Protein AF-A0A728G4E5-F1 (afdb_monomer_lite)

Radius of gyration: 16.6 Å; chains: 1; bounding box: 41×27×41 Å

pLDDT: mean 95.1, std 6.21, range [53.16, 98.38]

Sequence (88 aa):
LPGEIKNGVFTPGGAGANPFVVPLIASASIKYPHMFINHNQQVSFKAYAEKIVMKEVTPLFNKGTMPTPQQFQLTIENIANKYLQNAS

InterPro domains:
  IPR005414 Guanine nucleotide exchange factor SopE [PR01593] (2-20)
  IPR005414 Guanine nucleotide exchange factor SopE [PR01593] (31-45)
  IPR005414 Guanine nucleotide exchange factor SopE [PR01593] (59-73)
  IPR016019 Guanine nucleotide exchange factor SopE, GEF domain [PF07487] (1-86)
  IPR035949 SopE-like, GEF domain superfamily [G3DSA:1.10.4120.10] (1-88)
  IPR035949 SopE-like, GEF domain superfamily [SSF81832] (1-87)

Structure (mmCIF, N/CA/C/O backbone):
data_AF-A0A728G4E5-F1
#
_entry.id   AF-A0A728G4E5-F1
#
loop_
_atom_site.group_PDB
_atom_site.id
_atom_site.type_symbol
_atom_site.label_atom_id
_atom_site.label_alt_id
_atom_site.label_comp_id
_atom_site.label_asym_id
_atom_site.label_entity_id
_atom_site.label_seq_id
_atom_site.pdbx_PDB_ins_code
_atom_site.Cartn_x
_atom_site.Cartn_y
_atom_site.Cartn_z
_atom_site.occupancy
_atom_site.B_iso_or_equiv
_atom_site.auth_seq_id
_atom_site.auth_comp_id
_atom_site.auth_asym_id
_atom_site.auth_atom_id
_atom_site.pdbx_PDB_model_num
ATOM 1 N N . LEU A 1 1 ? -11.994 -4.683 7.929 1.00 91.06 1 LEU A N 1
ATOM 2 C CA . LEU A 1 1 ? -10.878 -5.531 7.445 1.00 91.06 1 LEU A CA 1
ATOM 3 C C . LEU A 1 1 ? -10.871 -6.810 8.272 1.00 91.06 1 LEU A C 1
ATOM 5 O O . LEU A 1 1 ? -11.061 -6.689 9.476 1.00 91.06 1 LEU A O 1
ATOM 9 N N . PRO A 1 2 ? -10.698 -7.999 7.677 1.00 96.25 2 PRO A N 1
ATOM 10 C CA . PRO A 1 2 ? -10.460 -9.218 8.447 1.00 96.25 2 PRO A CA 1
ATOM 11 C C . PRO A 1 2 ? -9.083 -9.156 9.132 1.00 96.25 2 PRO A C 1
ATOM 13 O O . PRO A 1 2 ? -8.145 -8.557 8.596 1.00 96.25 2 PRO A O 1
ATOM 16 N N . GLY A 1 3 ? -8.958 -9.743 10.321 1.00 96.94 3 GLY A N 1
ATOM 17 C CA . GLY A 1 3 ? -7.742 -9.681 11.131 1.00 96.94 3 GLY A CA 1
ATOM 18 C C . GLY A 1 3 ? -7.915 -10.330 12.499 1.00 96.94 3 GLY A C 1
ATOM 19 O O . GLY A 1 3 ? -8.951 -10.931 12.778 1.00 96.94 3 GLY A O 1
ATOM 20 N N . GLU A 1 4 ? -6.903 -10.184 13.347 1.00 97.88 4 GLU A N 1
ATOM 21 C CA . GLU A 1 4 ? -6.851 -10.789 14.681 1.00 97.88 4 GLU A CA 1
ATOM 22 C C . GLU A 1 4 ? -6.583 -9.729 15.754 1.00 97.88 4 GLU A C 1
ATOM 24 O O . GLU A 1 4 ? -5.933 -8.717 15.490 1.00 97.88 4 GLU A O 1
ATOM 29 N N . ILE A 1 5 ? -7.054 -9.981 16.979 1.00 97.81 5 ILE A N 1
ATOM 30 C CA . ILE A 1 5 ? -6.702 -9.190 18.163 1.00 97.81 5 ILE A CA 1
ATOM 31 C C . ILE A 1 5 ? -5.714 -9.995 19.001 1.00 97.81 5 ILE A C 1
ATOM 33 O O . ILE A 1 5 ? -6.015 -11.116 19.409 1.00 97.81 5 ILE A O 1
ATOM 37 N N . LYS A 1 6 ? -4.551 -9.413 19.295 1.00 97.44 6 LYS A N 1
ATOM 38 C CA . LYS A 1 6 ? -3.554 -9.979 20.215 1.00 97.44 6 LYS A CA 1
ATOM 39 C C . LYS A 1 6 ? -3.166 -8.908 21.224 1.00 97.44 6 LYS A C 1
ATOM 41 O O . LYS A 1 6 ? -2.858 -7.785 20.838 1.00 97.44 6 LYS A O 1
ATOM 46 N N . ASN A 1 7 ? -3.220 -9.239 22.514 1.00 97.00 7 ASN A N 1
ATOM 47 C CA . ASN A 1 7 ? -2.904 -8.316 23.615 1.00 97.00 7 ASN A CA 1
ATOM 48 C C . ASN A 1 7 ? -3.669 -6.977 23.542 1.00 97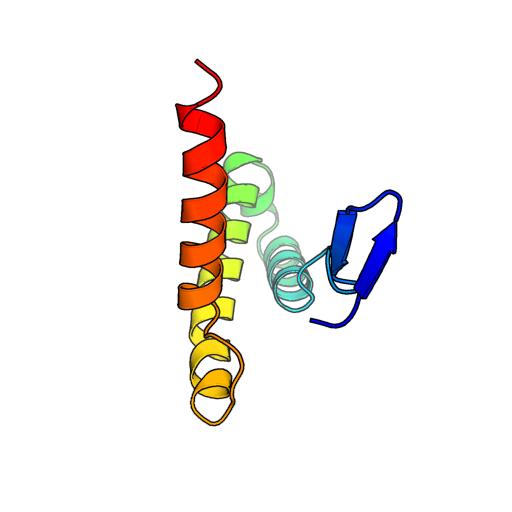.00 7 ASN A C 1
ATOM 50 O O . ASN A 1 7 ? -3.103 -5.916 23.781 1.00 97.00 7 ASN A O 1
ATOM 54 N N . GLY A 1 8 ? -4.951 -7.019 23.161 1.00 96.94 8 GLY A N 1
ATOM 55 C CA . GLY A 1 8 ? -5.795 -5.824 23.031 1.00 96.94 8 GLY A CA 1
ATOM 56 C C . GLY A 1 8 ? -5.551 -4.979 21.773 1.00 96.94 8 GLY A C 1
ATOM 57 O O . GLY A 1 8 ? -6.235 -3.977 21.586 1.00 96.94 8 GLY A O 1
ATOM 58 N N . VAL A 1 9 ? -4.633 -5.381 20.888 1.00 97.56 9 VAL A N 1
ATOM 59 C CA . VAL A 1 9 ? -4.331 -4.676 19.634 1.00 97.56 9 VAL A CA 1
ATOM 60 C C . VAL A 1 9 ? -4.897 -5.457 18.453 1.00 97.56 9 VAL A C 1
ATOM 62 O O . VAL A 1 9 ? -4.552 -6.621 18.247 1.00 97.56 9 VAL A O 1
ATOM 65 N N . PHE A 1 10 ? -5.775 -4.817 17.678 1.00 97.94 10 PHE A N 1
ATOM 66 C CA . PHE A 1 10 ? -6.275 -5.358 16.415 1.00 97.94 10 PHE A CA 1
ATOM 67 C C . PHE A 1 10 ? -5.257 -5.138 15.291 1.00 97.94 10 PHE A C 1
ATOM 69 O O . PHE A 1 10 ? -4.841 -4.005 15.048 1.00 97.94 10 PHE A O 1
ATOM 76 N N . THR A 1 11 ? -4.937 -6.199 14.552 1.00 97.38 11 THR A N 1
ATOM 77 C CA . THR A 1 11 ? -4.049 -6.155 13.385 1.00 97.38 11 THR A CA 1
ATOM 78 C C . THR A 1 11 ? -4.772 -6.722 12.159 1.00 97.38 11 THR A C 1
ATOM 80 O O . THR A 1 11 ? -5.197 -7.882 12.186 1.00 97.38 11 THR A O 1
ATOM 83 N N . PRO A 1 12 ? -4.909 -5.954 11.058 1.00 97.50 12 PRO A N 1
ATOM 84 C CA . PRO A 1 12 ? -5.456 -6.473 9.807 1.00 97.50 12 PRO A CA 1
ATOM 85 C C . PRO A 1 12 ? -4.614 -7.641 9.275 1.00 97.50 12 PRO A C 1
ATOM 87 O O . PRO A 1 12 ? -3.402 -7.508 9.133 1.00 97.50 12 PRO A O 1
ATOM 90 N N . GLY A 1 13 ? -5.247 -8.757 8.902 1.00 96.88 13 GLY A N 1
ATOM 91 C CA . GLY A 1 13 ? -4.535 -9.932 8.373 1.00 96.88 13 GLY A CA 1
ATOM 92 C C . GLY A 1 13 ? -3.876 -9.685 7.010 1.00 96.88 13 GLY A C 1
ATOM 93 O O . GLY A 1 13 ? -2.928 -10.368 6.645 1.00 96.88 13 GLY A O 1
ATOM 94 N N . GLY A 1 14 ? -4.356 -8.677 6.273 1.00 95.56 14 GLY A N 1
ATOM 95 C CA . GLY A 1 14 ? -3.756 -8.215 5.018 1.00 95.56 14 GLY A CA 1
ATOM 96 C C . GLY A 1 14 ? -2.646 -7.171 5.183 1.00 95.56 14 GLY A C 1
ATOM 97 O O . GLY A 1 14 ? -2.191 -6.626 4.181 1.00 95.56 14 GLY A O 1
ATOM 98 N N . ALA A 1 15 ? -2.239 -6.831 6.411 1.00 94.94 15 ALA A N 1
ATOM 99 C CA . ALA A 1 15 ? -1.124 -5.914 6.631 1.00 94.94 15 ALA A CA 1
ATOM 100 C C . ALA A 1 15 ? 0.191 -6.553 6.154 1.00 94.94 15 ALA A C 1
ATOM 102 O O . ALA A 1 15 ? 0.542 -7.657 6.564 1.00 94.94 15 ALA A O 1
ATOM 103 N N . GLY A 1 16 ? 0.922 -5.858 5.282 1.00 95.31 16 GLY A N 1
ATOM 104 C CA . GLY A 1 16 ? 2.137 -6.382 4.665 1.00 95.31 16 GLY A CA 1
ATOM 105 C C . GLY A 1 16 ? 2.447 -5.704 3.334 1.00 95.31 16 GLY A C 1
ATOM 106 O O . GLY A 1 16 ? 2.139 -4.529 3.132 1.00 95.31 16 GLY A O 1
ATOM 107 N N . ALA A 1 17 ? 3.076 -6.445 2.421 1.00 94.88 17 ALA A N 1
ATOM 108 C CA . ALA A 1 17 ? 3.415 -5.942 1.094 1.00 94.88 17 ALA A CA 1
ATOM 109 C C . ALA A 1 17 ? 2.159 -5.725 0.233 1.00 94.88 17 ALA A C 1
ATOM 111 O O . ALA A 1 17 ? 1.301 -6.600 0.142 1.00 94.88 17 ALA A O 1
ATOM 112 N N . ASN A 1 18 ? 2.076 -4.576 -0.445 1.00 96.25 18 ASN A N 1
ATOM 113 C CA . ASN A 1 18 ? 0.986 -4.300 -1.377 1.00 96.25 18 ASN A CA 1
ATOM 114 C C . ASN A 1 18 ? 1.137 -5.181 -2.639 1.00 96.25 18 ASN A C 1
ATOM 116 O O . ASN A 1 18 ? 2.117 -5.007 -3.375 1.00 96.25 18 ASN A O 1
ATOM 120 N N . PRO A 1 19 ? 0.177 -6.080 -2.932 1.00 96.69 19 PRO A N 1
ATOM 121 C CA . PRO A 1 19 ? 0.295 -7.048 -4.023 1.00 96.69 19 PRO A CA 1
ATOM 122 C C . PRO A 1 19 ? 0.321 -6.404 -5.416 1.00 96.69 19 PRO A C 1
ATOM 124 O O . PRO A 1 19 ? 0.789 -7.031 -6.361 1.00 96.69 19 PRO A O 1
ATOM 127 N N . PHE A 1 20 ? -0.132 -5.155 -5.558 1.00 97.44 20 PHE A N 1
ATOM 128 C CA . PHE A 1 20 ? -0.120 -4.428 -6.830 1.00 97.44 20 PHE A CA 1
ATOM 129 C C . PHE A 1 20 ? 1.172 -3.634 -7.051 1.00 97.44 20 PHE A C 1
ATOM 131 O O . PHE A 1 20 ? 1.563 -3.397 -8.189 1.00 97.44 20 PHE A O 1
ATOM 138 N N . VAL A 1 21 ? 1.867 -3.241 -5.980 1.00 97.62 21 VAL A N 1
ATOM 139 C CA . VAL A 1 21 ? 3.101 -2.440 -6.075 1.00 97.62 21 VAL A CA 1
ATOM 140 C C . VAL A 1 21 ? 4.306 -3.319 -6.399 1.00 97.62 21 VAL A C 1
ATOM 142 O O . VAL A 1 21 ? 5.141 -2.941 -7.218 1.00 97.62 21 VAL A O 1
ATOM 145 N N . VAL A 1 22 ? 4.383 -4.510 -5.799 1.00 95.88 22 VAL A N 1
ATOM 146 C CA . VAL A 1 22 ? 5.487 -5.462 -6.007 1.00 95.88 22 VAL A CA 1
ATOM 147 C C . VAL A 1 22 ? 5.745 -5.763 -7.494 1.00 95.88 22 VAL A C 1
ATOM 149 O O . VAL A 1 22 ? 6.881 -5.559 -7.930 1.00 95.88 22 VAL A O 1
ATOM 152 N N . PRO A 1 23 ? 4.753 -6.184 -8.308 1.00 97.25 23 PRO A N 1
ATOM 153 C CA . PRO A 1 23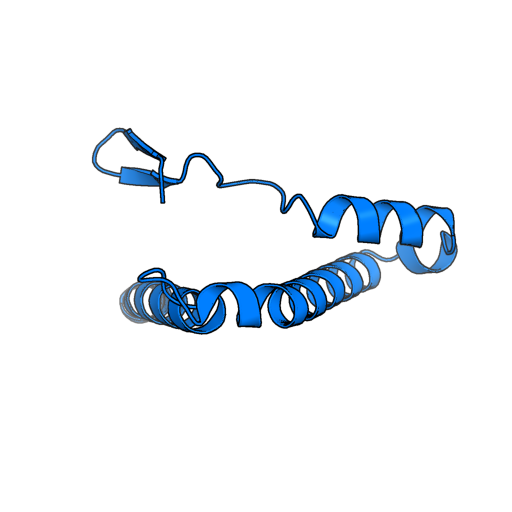 ? 4.996 -6.491 -9.717 1.00 97.25 23 PRO A CA 1
ATOM 154 C C . PRO A 1 23 ? 5.379 -5.257 -10.544 1.00 97.25 23 PRO A C 1
ATOM 156 O O . PRO A 1 23 ? 6.188 -5.380 -11.465 1.00 97.25 23 PRO A O 1
ATOM 159 N N . LEU A 1 24 ? 4.860 -4.068 -10.210 1.00 97.38 24 LEU A N 1
ATOM 160 C CA . LEU A 1 24 ? 5.217 -2.821 -10.897 1.00 97.38 24 LEU A CA 1
ATOM 161 C C . LEU A 1 24 ? 6.691 -2.476 -10.683 1.00 97.38 24 LEU A C 1
ATOM 163 O O . LEU A 1 24 ? 7.411 -2.212 -11.645 1.00 97.38 24 LEU A O 1
ATOM 167 N N . ILE A 1 25 ? 7.150 -2.528 -9.432 1.00 97.75 25 ILE A N 1
ATOM 168 C CA . ILE A 1 25 ? 8.537 -2.218 -9.080 1.00 97.75 25 ILE A CA 1
ATOM 169 C C . ILE A 1 25 ? 9.494 -3.277 -9.620 1.00 97.75 25 ILE A C 1
ATOM 171 O O . ILE A 1 25 ? 10.515 -2.913 -10.197 1.00 97.75 25 ILE A O 1
ATOM 175 N N . ALA A 1 26 ? 9.156 -4.564 -9.507 1.00 97.38 26 ALA A N 1
ATOM 176 C CA . ALA A 1 26 ? 9.980 -5.644 -10.044 1.00 97.38 26 ALA A CA 1
ATOM 177 C C . ALA A 1 26 ? 10.134 -5.545 -11.571 1.00 97.38 26 ALA A C 1
ATOM 179 O O . ALA A 1 26 ? 11.238 -5.641 -12.100 1.00 97.38 26 ALA A O 1
ATOM 180 N N . SER A 1 27 ? 9.040 -5.291 -12.291 1.00 98.00 27 SER A N 1
ATOM 181 C CA . SER A 1 27 ? 9.091 -5.150 -13.751 1.00 98.00 27 SER A CA 1
ATOM 182 C C . SER A 1 27 ? 9.883 -3.908 -14.170 1.00 98.00 27 SER A C 1
ATOM 184 O O . SER A 1 27 ? 10.689 -3.962 -15.101 1.00 98.00 27 SER A O 1
ATOM 186 N N . ALA A 1 28 ? 9.685 -2.785 -13.472 1.00 97.62 28 ALA A N 1
ATOM 187 C CA . ALA A 1 28 ? 10.392 -1.542 -13.755 1.00 97.62 28 ALA A CA 1
ATOM 188 C C . ALA A 1 28 ? 11.895 -1.644 -13.459 1.00 97.62 28 ALA A C 1
ATOM 190 O O . ALA A 1 28 ? 12.692 -1.128 -14.241 1.00 97.62 28 ALA A O 1
ATOM 191 N N . SER A 1 29 ? 12.294 -2.337 -12.389 1.00 97.62 29 SER A N 1
ATOM 192 C CA . SER A 1 29 ? 13.705 -2.509 -12.034 1.00 97.62 29 SER A CA 1
ATOM 193 C C . SER A 1 29 ? 14.445 -3.437 -12.994 1.00 97.62 29 SER A C 1
ATOM 195 O O . SER A 1 29 ? 15.589 -3.155 -13.338 1.00 97.62 29 SER A O 1
ATOM 197 N N . ILE A 1 30 ? 13.787 -4.483 -13.504 1.00 98.19 30 ILE A N 1
ATOM 198 C CA . ILE A 1 30 ? 14.347 -5.348 -14.554 1.00 98.19 30 ILE A CA 1
ATOM 199 C C . ILE A 1 30 ? 14.541 -4.559 -15.853 1.00 98.19 30 ILE A C 1
ATOM 201 O O . ILE A 1 30 ? 15.564 -4.699 -16.520 1.00 98.19 30 ILE A O 1
ATOM 205 N N . LYS A 1 31 ? 13.569 -3.714 -16.219 1.00 98.38 31 LYS A N 1
ATOM 206 C CA . LYS A 1 31 ? 13.604 -2.954 -17.475 1.00 98.38 31 LYS A CA 1
ATOM 207 C C . LYS A 1 31 ? 14.563 -1.760 -17.435 1.00 98.38 31 LYS A C 1
ATOM 209 O O . LYS A 1 31 ? 15.190 -1.451 -18.445 1.00 98.38 31 LYS A O 1
ATOM 214 N N . TYR A 1 32 ? 14.678 -1.088 -16.290 1.00 97.56 32 TYR A N 1
ATOM 215 C CA . TYR A 1 32 ? 15.471 0.134 -16.117 1.00 97.56 32 TYR A CA 1
ATOM 216 C C . TYR A 1 32 ? 16.421 0.037 -14.912 1.00 97.56 32 TYR A C 1
ATOM 218 O O . TYR A 1 32 ? 16.354 0.876 -14.013 1.00 97.56 32 TYR A O 1
ATOM 226 N N . PRO A 1 33 ? 17.340 -0.943 -14.870 1.00 96.62 33 PRO A N 1
ATOM 227 C CA . PRO A 1 33 ? 18.115 -1.253 -13.664 1.00 96.62 33 PRO A CA 1
ATOM 228 C C . PRO A 1 33 ? 18.935 -0.067 -13.138 1.00 96.62 33 PRO A C 1
ATOM 230 O O . PRO A 1 33 ? 19.022 0.138 -11.931 1.00 96.62 33 PRO A O 1
ATOM 233 N N . HIS A 1 34 ? 19.462 0.775 -14.032 1.00 96.88 34 HIS A N 1
ATOM 234 C CA . HIS A 1 34 ? 20.245 1.962 -13.671 1.00 96.88 34 HIS A CA 1
ATOM 235 C C . HIS A 1 34 ? 19.444 3.017 -12.885 1.00 96.88 34 HIS A C 1
ATOM 237 O O . HIS A 1 34 ? 20.023 3.746 -12.085 1.00 96.88 34 HIS A O 1
ATOM 243 N N . MET A 1 35 ? 18.119 3.071 -13.060 1.00 96.38 35 MET A N 1
ATOM 244 C CA . MET A 1 35 ? 17.234 3.984 -12.323 1.00 96.38 35 MET A CA 1
ATOM 245 C C . MET A 1 35 ? 16.925 3.487 -10.902 1.00 96.38 35 MET A C 1
ATOM 247 O O . MET A 1 35 ? 16.409 4.243 -10.085 1.00 96.38 35 MET A O 1
ATOM 251 N N . PHE A 1 36 ? 17.225 2.223 -10.591 1.00 96.81 36 PHE A N 1
ATOM 252 C CA . PHE A 1 36 ? 16.915 1.586 -9.308 1.00 96.81 36 PHE A CA 1
ATOM 253 C C . PHE A 1 36 ? 18.159 1.344 -8.447 1.00 96.81 36 PHE A C 1
ATOM 255 O O . PHE A 1 36 ? 18.085 0.601 -7.478 1.00 96.81 36 PHE A O 1
ATOM 262 N N . ILE A 1 37 ? 19.302 1.968 -8.741 1.00 95.75 37 ILE A N 1
ATOM 263 C CA . ILE A 1 37 ? 20.508 1.853 -7.899 1.00 95.75 37 ILE A CA 1
ATOM 264 C C . ILE A 1 37 ? 20.385 2.747 -6.659 1.00 95.75 37 ILE A C 1
ATOM 266 O O . ILE A 1 37 ? 20.701 2.337 -5.544 1.00 95.75 37 ILE A O 1
ATOM 270 N N . ASN A 1 38 ? 19.910 3.979 -6.845 1.00 96.69 38 ASN A N 1
ATOM 271 C CA . ASN A 1 38 ? 19.807 4.956 -5.772 1.00 96.69 38 ASN A CA 1
ATOM 272 C C . ASN A 1 38 ? 18.576 4.690 -4.891 1.00 96.69 38 ASN A C 1
ATOM 274 O O . ASN A 1 38 ? 17.449 4.615 -5.383 1.00 96.69 38 ASN A O 1
ATOM 278 N N . HIS A 1 39 ? 18.781 4.625 -3.575 1.00 95.56 39 HIS A N 1
ATOM 279 C CA . HIS A 1 39 ? 17.703 4.357 -2.622 1.00 95.56 39 HIS A CA 1
ATOM 280 C C . HIS A 1 39 ? 16.568 5.394 -2.680 1.00 95.56 39 HIS A C 1
ATOM 282 O O . HIS A 1 39 ? 15.396 5.023 -2.687 1.00 95.56 39 HIS A O 1
ATOM 288 N N . ASN A 1 40 ? 16.884 6.687 -2.808 1.00 97.12 40 ASN A N 1
ATOM 289 C CA . ASN A 1 40 ? 15.865 7.739 -2.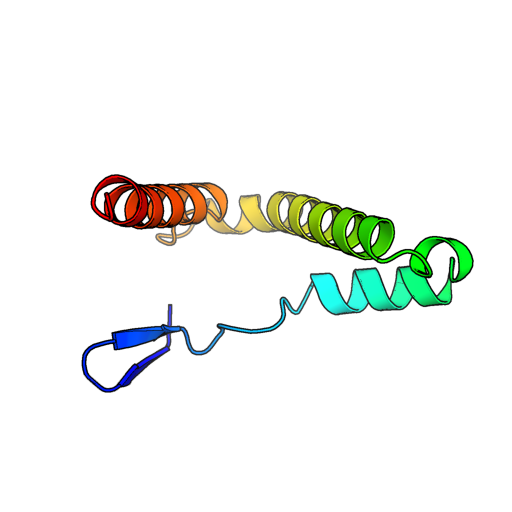884 1.00 97.12 40 ASN A CA 1
ATOM 290 C C . ASN A 1 40 ? 15.020 7.615 -4.160 1.00 97.12 40 ASN A C 1
ATOM 292 O O . ASN A 1 40 ? 13.813 7.860 -4.123 1.00 97.12 40 ASN A O 1
ATOM 296 N N . GLN A 1 41 ? 15.623 7.192 -5.277 1.00 96.62 41 GLN A N 1
ATOM 297 C CA . GLN A 1 41 ? 14.884 6.892 -6.507 1.00 96.62 41 GLN A CA 1
ATOM 298 C C . GLN A 1 41 ? 13.968 5.677 -6.325 1.00 96.62 41 GLN A C 1
ATOM 300 O O . GLN A 1 41 ? 12.795 5.756 -6.682 1.00 96.62 41 GLN A O 1
ATOM 305 N N . GLN A 1 42 ? 14.448 4.596 -5.699 1.00 96.75 42 GLN A N 1
ATOM 306 C CA . GLN A 1 42 ? 13.615 3.425 -5.390 1.00 96.75 42 GLN A CA 1
ATOM 307 C C . GLN A 1 42 ? 12.400 3.802 -4.527 1.00 96.75 42 GLN A C 1
ATOM 309 O O . GLN A 1 42 ? 11.273 3.417 -4.846 1.00 96.75 42 GLN A O 1
ATOM 314 N N . VAL A 1 43 ? 12.610 4.589 -3.465 1.00 97.44 43 VAL A N 1
ATOM 315 C CA . VAL A 1 43 ? 11.535 5.083 -2.589 1.00 97.44 43 VAL A CA 1
ATOM 316 C C . VAL A 1 43 ? 10.555 5.958 -3.371 1.00 97.44 43 VAL A C 1
ATOM 318 O O . VAL A 1 43 ? 9.344 5.771 -3.260 1.00 97.44 43 VAL A O 1
ATOM 321 N N . SER A 1 44 ? 11.061 6.857 -4.219 1.00 97.81 44 SER A N 1
ATOM 322 C CA . SER A 1 44 ? 10.228 7.732 -5.052 1.00 97.81 44 SER A CA 1
ATOM 323 C C . SER A 1 44 ? 9.369 6.941 -6.043 1.00 97.81 44 SER A C 1
ATOM 325 O O . SER A 1 44 ? 8.175 7.210 -6.177 1.00 97.81 44 SER A O 1
ATOM 327 N N . PHE A 1 45 ? 9.931 5.924 -6.704 1.00 98.00 45 PHE A N 1
ATOM 328 C CA . PHE A 1 45 ? 9.173 5.062 -7.613 1.00 98.00 45 PHE A CA 1
ATOM 329 C C . PHE A 1 45 ? 8.143 4.209 -6.886 1.00 98.00 45 PHE A C 1
ATOM 331 O O . PHE A 1 45 ? 7.037 4.044 -7.397 1.00 98.00 45 PHE A O 1
ATOM 338 N N . LYS A 1 46 ? 8.462 3.717 -5.685 1.00 97.88 46 LYS A N 1
ATOM 339 C CA . LYS A 1 46 ? 7.497 3.006 -4.843 1.00 97.88 46 LYS A CA 1
ATOM 340 C C . LYS A 1 46 ? 6.310 3.900 -4.480 1.00 97.88 46 LYS A C 1
ATOM 342 O O . LYS A 1 46 ? 5.175 3.500 -4.722 1.00 97.88 46 LYS A O 1
ATOM 347 N N . ALA A 1 47 ? 6.561 5.119 -4.002 1.00 97.56 47 ALA A N 1
ATOM 348 C CA . ALA A 1 47 ? 5.505 6.077 -3.672 1.00 97.56 47 ALA A CA 1
ATOM 349 C C . ALA A 1 47 ? 4.655 6.449 -4.902 1.00 97.56 47 ALA A C 1
ATOM 351 O O . ALA A 1 47 ? 3.431 6.576 -4.821 1.00 97.56 47 ALA A O 1
ATOM 352 N N . TYR A 1 48 ? 5.284 6.579 -6.074 1.00 97.88 48 TYR A N 1
ATOM 353 C CA . TYR A 1 48 ? 4.565 6.805 -7.325 1.00 97.88 48 TYR A CA 1
ATOM 354 C C . TYR A 1 48 ? 3.684 5.608 -7.713 1.00 97.88 48 TYR A C 1
ATOM 356 O O . TYR A 1 48 ? 2.516 5.801 -8.053 1.00 97.88 48 TYR A O 1
ATOM 364 N N . ALA A 1 49 ? 4.207 4.381 -7.611 1.00 98.12 49 ALA A N 1
ATOM 365 C CA . ALA A 1 49 ? 3.459 3.150 -7.857 1.00 98.12 49 ALA A CA 1
ATOM 366 C C . ALA A 1 49 ? 2.250 3.020 -6.909 1.00 98.12 49 ALA A C 1
ATOM 368 O O . ALA A 1 49 ? 1.145 2.703 -7.343 1.00 98.12 49 ALA A O 1
AT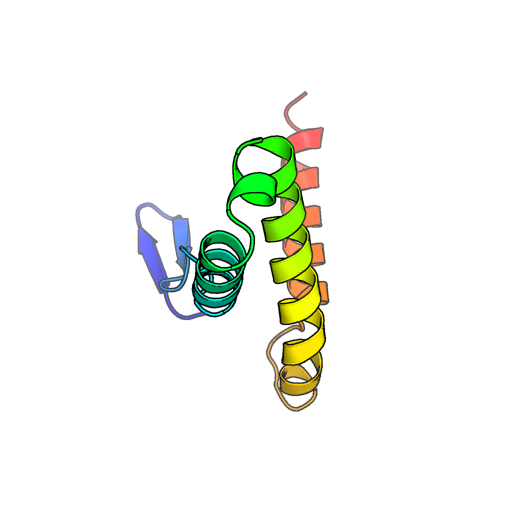OM 369 N N . GLU A 1 50 ? 2.424 3.337 -5.627 1.00 97.44 50 GLU A N 1
ATOM 370 C CA . GLU A 1 50 ? 1.337 3.371 -4.642 1.00 97.44 50 GLU A CA 1
ATOM 371 C C . GLU A 1 50 ? 0.251 4.386 -5.031 1.00 97.44 50 GLU A C 1
ATOM 373 O O . GLU A 1 50 ? -0.938 4.060 -5.012 1.00 97.44 50 GLU A O 1
ATOM 378 N N . LYS A 1 51 ? 0.643 5.589 -5.473 1.00 97.19 51 LYS A N 1
ATOM 379 C CA . LYS A 1 51 ? -0.292 6.637 -5.909 1.00 97.19 51 LYS A CA 1
ATOM 380 C C . LYS A 1 51 ? -1.117 6.227 -7.131 1.00 97.19 51 LYS A C 1
ATOM 382 O O . LYS A 1 51 ? -2.323 6.482 -7.157 1.00 97.19 51 LYS A O 1
ATOM 387 N N . ILE A 1 52 ? -0.499 5.618 -8.146 1.00 97.50 52 ILE A N 1
ATOM 388 C CA . ILE A 1 52 ? -1.230 5.175 -9.345 1.00 97.50 52 ILE A CA 1
ATOM 389 C C . ILE A 1 52 ? -2.173 4.013 -9.026 1.00 97.50 52 ILE A C 1
ATOM 391 O O . ILE A 1 52 ? -3.318 4.042 -9.470 1.00 97.50 52 ILE A O 1
ATOM 395 N N . VAL A 1 53 ? -1.748 3.056 -8.191 1.00 97.75 53 VAL A N 1
ATOM 396 C CA . VAL A 1 53 ? -2.598 1.945 -7.739 1.00 97.75 53 VAL A CA 1
ATOM 397 C C . VAL A 1 53 ? -3.806 2.490 -6.994 1.00 97.75 53 VAL A C 1
ATOM 399 O O . VAL A 1 53 ? -4.931 2.101 -7.292 1.00 97.75 53 VAL A O 1
ATOM 402 N N . MET A 1 54 ? -3.599 3.431 -6.069 1.00 96.06 54 MET A N 1
ATOM 403 C CA . MET A 1 54 ? -4.689 4.048 -5.319 1.00 96.06 54 MET A CA 1
ATOM 404 C C . MET A 1 54 ? -5.714 4.710 -6.246 1.00 96.06 54 MET A C 1
ATOM 406 O O . MET A 1 54 ? -6.917 4.518 -6.065 1.00 96.06 54 MET A O 1
ATOM 410 N N . LYS A 1 55 ? -5.253 5.450 -7.261 1.00 96.19 55 LYS A N 1
ATOM 411 C CA . LYS A 1 55 ? -6.133 6.069 -8.260 1.00 96.19 55 LYS A CA 1
ATOM 412 C C . LYS A 1 55 ? -6.939 5.021 -9.032 1.00 96.19 55 LYS A C 1
ATOM 414 O O . LYS A 1 55 ? -8.141 5.204 -9.196 1.00 96.19 55 LYS A O 1
ATOM 419 N N . GLU A 1 56 ? -6.294 3.939 -9.460 1.00 97.44 56 GLU A N 1
ATOM 420 C CA . GLU A 1 56 ? -6.914 2.885 -10.269 1.00 97.44 56 GLU A CA 1
ATOM 421 C C . GLU A 1 56 ? -7.984 2.103 -9.496 1.00 97.44 56 GLU A C 1
ATOM 423 O O . GLU A 1 56 ? -9.052 1.812 -10.027 1.00 97.44 56 GLU A O 1
ATOM 428 N N . VAL A 1 57 ? -7.743 1.804 -8.214 1.00 95.56 57 VAL A N 1
ATOM 429 C CA . VAL A 1 57 ? -8.689 1.021 -7.400 1.00 95.56 57 VAL A CA 1
ATOM 430 C C . VAL A 1 57 ? -9.807 1.861 -6.785 1.00 95.56 57 VAL A C 1
ATOM 432 O O . VAL A 1 57 ? -10.821 1.301 -6.379 1.00 95.56 57 VAL A O 1
ATOM 435 N N . THR A 1 58 ? -9.663 3.189 -6.706 1.00 95.69 58 THR A N 1
ATOM 436 C CA . THR A 1 58 ? -10.645 4.074 -6.043 1.00 95.69 58 THR A CA 1
ATOM 437 C C . THR A 1 58 ? -12.086 3.884 -6.547 1.00 95.69 58 THR A C 1
ATOM 439 O O . THR A 1 58 ? -12.976 3.745 -5.706 1.00 95.69 58 THR A O 1
ATOM 442 N N . PRO A 1 59 ? -12.364 3.794 -7.864 1.00 96.06 59 PRO A N 1
ATOM 443 C CA . PRO A 1 59 ? -13.728 3.591 -8.359 1.00 96.06 59 PRO A CA 1
ATOM 444 C C . PRO A 1 59 ? -14.404 2.302 -7.868 1.00 96.06 59 PRO A C 1
ATOM 446 O O . PRO A 1 59 ? -15.634 2.242 -7.818 1.00 96.06 59 PRO A O 1
ATOM 449 N N . LEU A 1 60 ? -13.631 1.283 -7.467 1.00 95.62 60 LEU A N 1
ATOM 450 C CA . LEU A 1 60 ? -14.158 0.013 -6.951 1.00 95.62 60 LEU A CA 1
ATOM 451 C C . LEU A 1 60 ? -14.869 0.175 -5.597 1.00 95.62 60 LEU A C 1
ATOM 453 O O . LEU A 1 60 ? -15.661 -0.681 -5.212 1.00 95.62 60 LEU A O 1
ATOM 457 N N . PHE A 1 61 ? -14.631 1.284 -4.893 1.00 94.81 61 PHE A N 1
ATOM 458 C CA . PHE A 1 61 ? -15.226 1.574 -3.588 1.00 94.81 61 PHE A CA 1
ATOM 459 C C . PHE A 1 61 ? -16.571 2.313 -3.693 1.00 94.81 61 PHE A C 1
ATOM 461 O O . PHE A 1 61 ? -17.304 2.383 -2.712 1.00 94.81 61 PHE A O 1
ATOM 468 N N . ASN A 1 62 ? -16.956 2.798 -4.881 1.00 88.75 62 ASN A N 1
ATOM 469 C CA . ASN A 1 62 ? -18.133 3.663 -5.068 1.00 88.75 62 ASN A CA 1
ATOM 470 C C . ASN A 1 62 ? -19.487 2.996 -4.764 1.00 88.75 62 ASN A C 1
ATOM 472 O O . ASN A 1 62 ? -20.481 3.694 -4.589 1.00 88.75 62 ASN A O 1
ATOM 476 N N . LYS A 1 63 ? -19.557 1.660 -4.755 1.00 82.06 63 LYS A N 1
ATOM 477 C CA . LYS A 1 63 ? -20.805 0.899 -4.543 1.00 82.06 63 LYS A CA 1
ATOM 478 C C . LYS A 1 63 ? -20.827 0.115 -3.225 1.00 82.06 63 LYS A C 1
ATOM 480 O O . LYS A 1 63 ? -21.752 -0.661 -3.002 1.00 82.06 63 LYS A O 1
ATOM 485 N N . GLY A 1 64 ? -19.805 0.270 -2.384 1.00 83.75 64 GLY A N 1
ATOM 486 C CA . GLY A 1 64 ? -19.652 -0.475 -1.136 1.00 83.75 64 GLY A CA 1
ATOM 487 C C . GLY A 1 64 ? -19.843 0.388 0.110 1.00 83.75 64 GLY A C 1
ATOM 488 O O . GLY A 1 64 ? -19.906 1.609 0.043 1.00 83.75 64 GLY A O 1
ATOM 489 N N . THR A 1 65 ? -19.892 -0.268 1.269 1.00 91.44 65 THR A N 1
ATOM 490 C CA . THR A 1 65 ? -19.866 0.386 2.591 1.00 91.44 65 THR A CA 1
ATOM 491 C C . THR A 1 65 ? -18.445 0.617 3.112 1.00 91.44 65 THR A C 1
ATOM 493 O O . THR A 1 65 ? -18.262 1.242 4.154 1.00 91.44 65 THR A O 1
ATOM 496 N N . MET A 1 66 ? -17.429 0.094 2.415 1.00 95.00 66 MET A N 1
ATOM 497 C CA . MET A 1 66 ? -16.033 0.318 2.779 1.00 95.00 66 MET A CA 1
ATOM 498 C C . MET A 1 66 ? -15.616 1.756 2.443 1.00 95.00 66 MET A C 1
ATOM 500 O O . MET A 1 66 ? -15.938 2.230 1.353 1.00 95.00 66 MET A O 1
ATOM 504 N N . PRO A 1 67 ? -14.865 2.433 3.334 1.00 95.25 67 PRO A N 1
ATOM 505 C CA . PRO A 1 67 ? -14.314 3.747 3.029 1.00 95.25 67 PRO A CA 1
ATOM 506 C C . PRO A 1 67 ? -13.370 3.653 1.831 1.00 95.25 67 PRO A C 1
ATOM 508 O O . PRO A 1 67 ? -12.677 2.648 1.650 1.00 95.25 67 PRO A O 1
ATOM 511 N N . THR A 1 68 ? -13.305 4.716 1.033 1.00 95.94 68 THR A N 1
ATOM 512 C CA . THR A 1 68 ? -12.308 4.807 -0.038 1.00 95.94 68 THR A CA 1
ATOM 513 C C . THR A 1 68 ? -10.892 4.784 0.552 1.00 95.94 68 THR A C 1
ATOM 515 O O . THR A 1 68 ? -10.703 5.166 1.715 1.00 95.94 68 THR A O 1
ATOM 518 N N . PRO A 1 69 ? -9.862 4.404 -0.230 1.00 95.38 69 PRO A N 1
ATOM 519 C CA . PRO A 1 69 ? -8.475 4.466 0.230 1.00 95.38 69 PRO A CA 1
ATOM 520 C C . PRO A 1 69 ? -8.097 5.832 0.823 1.00 95.38 69 PRO A C 1
ATOM 522 O O . PRO A 1 69 ? -7.469 5.889 1.876 1.00 95.38 69 PRO A O 1
ATOM 525 N N . GLN A 1 70 ? -8.567 6.926 0.211 1.00 94.75 70 GLN A N 1
ATOM 526 C CA . GLN A 1 70 ? -8.330 8.288 0.695 1.00 94.75 70 GLN A CA 1
ATOM 527 C C . GLN A 1 70 ? -9.023 8.571 2.038 1.00 94.75 70 GLN A C 1
ATOM 529 O O . GLN A 1 70 ? -8.418 9.154 2.934 1.00 94.75 70 GLN A O 1
ATOM 534 N N . GLN A 1 71 ? -10.281 8.155 2.207 1.00 95.88 71 GLN A N 1
ATOM 535 C CA . GLN A 1 71 ? -11.007 8.333 3.471 1.00 95.88 71 GLN A CA 1
ATOM 536 C C . GLN A 1 71 ? -10.354 7.541 4.610 1.00 95.88 71 GLN A C 1
ATOM 538 O O . GLN A 1 71 ? -10.237 8.036 5.734 1.00 95.88 71 GLN A O 1
ATOM 543 N N . PHE A 1 72 ? -9.903 6.319 4.321 1.00 96.69 72 PHE A N 1
ATOM 544 C CA . PHE A 1 72 ? -9.194 5.499 5.295 1.00 96.69 72 PHE A CA 1
ATOM 545 C C . PHE A 1 72 ? -7.830 6.103 5.652 1.00 96.69 72 PHE A C 1
ATOM 547 O O . PHE A 1 72 ? -7.519 6.215 6.836 1.00 96.69 72 PHE A O 1
ATOM 554 N N . GLN A 1 73 ? -7.063 6.574 4.662 1.00 96.62 73 GLN A N 1
ATOM 555 C CA . GLN A 1 73 ? -5.793 7.274 4.878 1.00 96.62 73 GLN A CA 1
ATOM 556 C C . GLN A 1 73 ? -5.961 8.468 5.828 1.00 96.62 73 GLN A C 1
ATOM 558 O O . GLN A 1 73 ? -5.281 8.523 6.849 1.00 96.62 73 GLN A O 1
ATOM 563 N N . LEU A 1 74 ? -6.918 9.363 5.555 1.00 97.69 74 LEU A N 1
ATOM 564 C CA . LEU A 1 74 ? -7.188 10.534 6.402 1.00 97.69 74 LEU A CA 1
ATOM 565 C C . LEU A 1 74 ? -7.564 10.143 7.837 1.00 97.69 74 LEU A C 1
ATOM 567 O O . LEU A 1 74 ? -7.170 10.801 8.798 1.00 97.69 74 LEU A O 1
ATOM 571 N N . THR A 1 75 ? -8.316 9.053 7.998 1.00 97.75 75 THR A N 1
ATOM 572 C CA . THR A 1 75 ? -8.700 8.548 9.321 1.00 97.75 75 THR A CA 1
ATOM 573 C C . THR A 1 75 ? -7.471 8.114 10.123 1.00 97.75 75 THR A C 1
ATOM 575 O O . THR A 1 75 ? -7.337 8.480 11.291 1.00 97.75 75 THR A O 1
ATOM 578 N N . ILE A 1 76 ? -6.554 7.368 9.499 1.00 96.88 76 ILE A N 1
ATOM 579 C CA . ILE A 1 76 ? -5.315 6.916 10.143 1.00 96.88 76 ILE A CA 1
ATOM 580 C C . ILE A 1 76 ? -4.363 8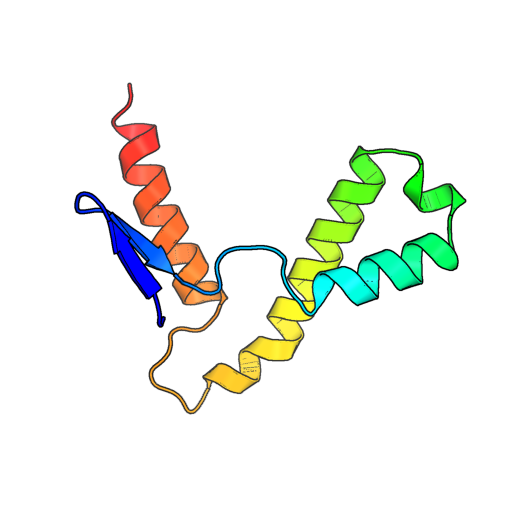.087 10.409 1.00 96.88 76 ILE A C 1
ATOM 582 O O . ILE A 1 76 ? -3.789 8.151 11.494 1.00 96.88 76 ILE A O 1
ATOM 586 N N . GLU A 1 77 ? -4.237 9.040 9.482 1.00 97.12 77 GLU A N 1
ATOM 587 C CA . GLU A 1 77 ? -3.436 10.259 9.670 1.00 97.12 77 GLU A CA 1
ATOM 588 C C . GLU A 1 77 ? -3.925 11.076 10.872 1.00 97.12 77 GLU A C 1
ATOM 590 O O . GLU A 1 77 ? -3.122 11.484 11.709 1.00 97.12 77 GLU A O 1
ATOM 595 N N . ASN A 1 78 ? -5.239 11.247 11.028 1.00 97.25 78 ASN A N 1
ATOM 596 C CA . ASN A 1 78 ? -5.814 11.953 12.176 1.00 97.25 78 ASN A CA 1
ATOM 597 C C . ASN A 1 78 ? -5.539 11.236 13.505 1.00 97.25 78 ASN A C 1
ATOM 599 O O . ASN A 1 78 ? -5.216 11.885 14.502 1.00 97.25 78 ASN A O 1
ATOM 603 N N . ILE A 1 79 ? -5.639 9.902 13.526 1.00 96.38 79 ILE A N 1
ATOM 604 C CA . ILE A 1 79 ? -5.282 9.107 14.706 1.00 96.38 79 ILE A CA 1
ATOM 605 C C . ILE A 1 79 ? -3.795 9.290 15.021 1.00 96.38 79 ILE A C 1
ATOM 607 O O . ILE A 1 79 ? -3.458 9.611 16.156 1.00 96.38 79 ILE A O 1
ATOM 611 N N . ALA A 1 80 ? -2.912 9.142 14.031 1.00 95.88 80 ALA A N 1
ATOM 612 C CA . ALA A 1 80 ? -1.471 9.289 14.213 1.00 95.88 80 ALA A CA 1
ATOM 613 C C . ALA A 1 80 ? -1.103 10.682 14.749 1.00 95.88 80 ALA A C 1
ATOM 615 O O . ALA A 1 80 ? -0.403 10.789 15.755 1.00 95.88 80 ALA A O 1
ATOM 616 N N . ASN A 1 81 ? -1.645 11.742 14.144 1.00 96.19 81 ASN A N 1
ATOM 617 C CA . ASN A 1 81 ? -1.390 13.125 14.545 1.00 96.19 81 ASN A CA 1
ATOM 618 C C . ASN A 1 81 ? -1.804 13.397 15.995 1.00 96.19 81 ASN A C 1
ATOM 620 O O . ASN A 1 81 ? -1.065 14.064 16.717 1.00 96.19 81 ASN A O 1
ATOM 624 N N . LYS A 1 82 ? -2.924 12.825 16.459 1.00 95.94 82 LYS A N 1
ATOM 625 C C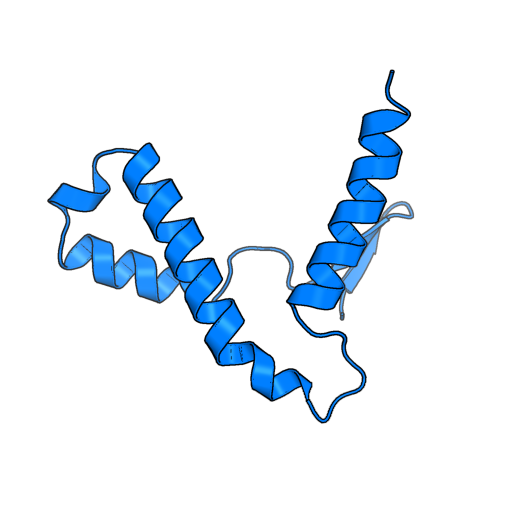A . LYS A 1 82 ? -3.353 12.935 17.861 1.00 95.94 82 LYS A CA 1
ATOM 626 C C . LYS A 1 82 ? -2.295 12.407 18.832 1.00 95.94 82 LYS A C 1
ATOM 628 O O . LYS A 1 82 ? -2.108 12.991 19.893 1.00 95.94 82 LYS A O 1
ATOM 633 N N . TYR A 1 83 ? -1.624 11.305 18.512 1.00 94.56 83 TYR A N 1
ATOM 634 C CA . TYR A 1 83 ? -0.598 10.743 19.395 1.00 94.56 83 TYR A CA 1
ATOM 635 C C . TYR A 1 83 ? 0.752 11.442 19.243 1.00 94.56 83 TYR A C 1
ATOM 637 O O . TYR A 1 83 ? 1.432 11.629 20.243 1.00 94.56 83 TYR A O 1
ATOM 645 N N . LEU A 1 84 ? 1.117 11.887 18.038 1.00 94.19 84 LEU A N 1
ATOM 646 C CA . LEU A 1 84 ? 2.358 12.635 17.814 1.00 94.19 84 LEU A CA 1
ATOM 647 C C . LEU A 1 84 ? 2.346 14.005 18.504 1.00 94.19 84 LEU A C 1
ATOM 649 O O . LEU A 1 84 ? 3.351 14.407 19.077 1.00 94.19 84 LEU A O 1
ATOM 653 N N . GLN A 1 85 ? 1.209 14.704 18.490 1.00 88.25 85 GLN A N 1
ATOM 654 C CA . GLN A 1 85 ? 1.065 16.016 19.134 1.00 88.25 85 GLN A CA 1
ATOM 655 C C . GLN A 1 85 ? 0.986 15.927 20.663 1.00 88.25 85 GLN A C 1
ATOM 657 O O . GLN A 1 85 ? 1.439 16.836 21.347 1.00 88.25 85 GLN A O 1
ATOM 662 N N . ASN A 1 86 ? 0.442 14.830 21.199 1.00 79.31 86 ASN A N 1
ATOM 663 C CA . ASN A 1 86 ? 0.338 14.595 22.645 1.00 79.31 86 ASN A CA 1
ATOM 664 C C . ASN A 1 86 ? 1.562 13.873 23.239 1.00 79.31 86 ASN A C 1
ATOM 666 O O . ASN A 1 86 ? 1.578 13.598 24.434 1.00 79.31 86 ASN A O 1
ATOM 670 N N . ALA A 1 87 ? 2.554 13.519 22.418 1.00 68.94 87 ALA A N 1
ATOM 671 C CA . ALA A 1 87 ? 3.815 12.918 22.857 1.00 68.94 87 ALA A CA 1
ATOM 672 C C . ALA A 1 87 ? 4.887 13.969 23.220 1.00 68.94 87 ALA A C 1
ATOM 674 O O . ALA A 1 87 ? 6.056 13.611 23.365 1.00 68.94 87 ALA A O 1
ATOM 675 N N . SER A 1 88 ? 4.492 15.246 23.323 1.00 53.16 88 SER A N 1
ATOM 676 C CA . SER A 1 88 ? 5.312 16.364 23.815 1.00 53.16 88 SER A CA 1
ATOM 677 C C . SER A 1 88 ? 5.085 16.606 25.301 1.00 53.16 88 SER A C 1
ATOM 679 O O . SER A 1 88 ? 3.907 16.561 25.720 1.00 53.16 88 SER A O 1
#

Secondary structure (DSSP, 8-state):
--EEEETTEEEETT-SS-TTHHHHHHHHHHH-GGGGSSHHHHHHHHHHHHHHHHHHHGGGGTTSSSPPHHHHHHHHHHHHHHHHHTT-

Organism: Salmonella thompson (NCBI:txid600)

Foldseek 3Di:
DDFDDDPNDTDHPPPDDDPQLVVVLVVCCVVCVVQCPDPVSSVVSSVVSVVVVLVVCQVVCVPDPDDRPVVVVVVVVVVVVVCVVVVD